Protein AF-A0A1X3EK99-F1 (afdb_monomer_lite)

Secondary structure (DSSP, 8-state):
-------------PPPPPPGGGS-S-SBTB-------------TTTTTSHHHHHHHHHHHS-------

Foldseek 3Di:
DDDDPPDDPDPPPPDDDDDPVPDDCDDDVRPPPDPDPPDPDDPPPCCCDDPNVVVNCVVVDPDPPDDD

Structure (mmCIF, N/CA/C/O backbone):
data_AF-A0A1X3EK99-F1
#
_entry.id   AF-A0A1X3EK99-F1
#
loop_
_atom_site.group_PDB
_atom_site.id
_atom_site.type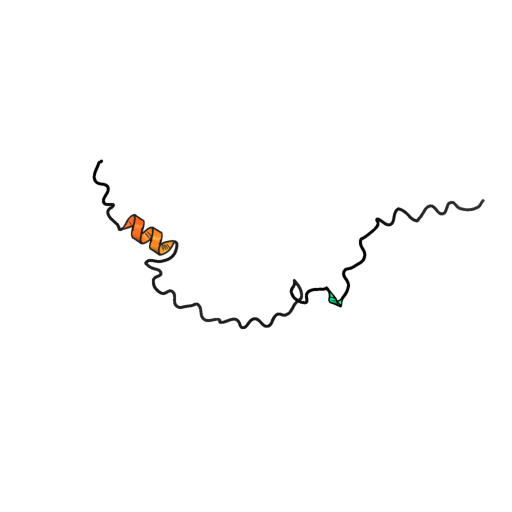_symbol
_atom_site.label_atom_id
_atom_site.label_alt_id
_atom_site.label_comp_id
_atom_site.label_asym_id
_atom_site.label_entity_id
_atom_site.label_seq_id
_atom_site.pdbx_PDB_ins_code
_atom_site.Cartn_x
_atom_site.Cartn_y
_atom_site.Cartn_z
_atom_site.occupancy
_atom_site.B_iso_or_equiv
_atom_site.auth_seq_id
_atom_site.auth_comp_id
_atom_site.auth_asym_id
_atom_site.auth_atom_id
_atom_site.pdbx_PDB_model_num
ATOM 1 N N . MET A 1 1 ? 6.998 13.472 -73.298 1.00 48.69 1 MET A N 1
ATOM 2 C CA . MET A 1 1 ? 6.912 12.459 -72.221 1.00 48.69 1 MET A CA 1
ATOM 3 C C . MET A 1 1 ? 8.236 12.414 -71.477 1.00 48.69 1 MET A C 1
ATOM 5 O O . MET A 1 1 ? 9.230 12.093 -72.109 1.00 48.69 1 MET A O 1
ATOM 9 N N . ARG A 1 2 ? 8.262 12.739 -70.181 1.00 48.28 2 ARG A N 1
ATOM 10 C CA . ARG A 1 2 ? 9.179 12.158 -69.182 1.00 48.28 2 ARG A CA 1
ATOM 11 C C . ARG A 1 2 ? 8.656 12.515 -67.789 1.00 48.28 2 ARG A C 1
ATOM 13 O O . ARG A 1 2 ? 8.124 13.602 -67.585 1.00 48.28 2 ARG A O 1
ATOM 20 N N . SER A 1 3 ? 8.655 11.497 -66.940 1.00 47.41 3 SER A N 1
ATOM 21 C CA . SER A 1 3 ? 7.804 11.315 -65.767 1.00 47.41 3 SER A CA 1
ATOM 22 C C . SER A 1 3 ? 8.085 12.312 -64.646 1.00 47.41 3 SER A C 1
ATOM 24 O O . SER A 1 3 ? 9.222 12.720 -64.430 1.00 47.41 3 SER A O 1
ATOM 26 N N . ARG A 1 4 ? 7.025 12.669 -63.916 1.00 58.56 4 ARG A N 1
ATOM 27 C CA . ARG A 1 4 ? 7.104 13.335 -62.617 1.00 58.56 4 ARG A CA 1
ATOM 28 C C . ARG A 1 4 ? 7.397 12.269 -61.564 1.00 58.56 4 ARG A C 1
ATOM 30 O O . ARG A 1 4 ? 6.458 11.630 -61.095 1.00 58.56 4 ARG A O 1
ATOM 37 N N . ASP A 1 5 ? 8.643 12.143 -61.132 1.00 56.97 5 ASP A N 1
ATOM 38 C CA . ASP A 1 5 ? 8.948 11.407 -59.901 1.00 56.97 5 ASP A CA 1
ATOM 39 C C . ASP A 1 5 ? 8.735 12.336 -58.703 1.00 56.97 5 ASP A C 1
ATOM 41 O O . ASP A 1 5 ? 9.646 12.892 -58.095 1.00 56.97 5 ASP A O 1
ATOM 45 N N . ARG A 1 6 ? 7.448 12.528 -58.397 1.00 59.22 6 ARG A N 1
ATOM 46 C CA . ARG A 1 6 ? 6.976 12.946 -57.080 1.00 59.22 6 ARG A CA 1
ATOM 47 C C . ARG A 1 6 ? 7.162 11.745 -56.165 1.00 59.22 6 ARG A C 1
ATOM 49 O O . ARG A 1 6 ? 6.326 10.858 -56.226 1.00 59.22 6 ARG A O 1
ATOM 56 N N . ASN A 1 7 ? 8.253 11.675 -55.410 1.00 59.38 7 ASN A N 1
ATOM 57 C CA . ASN A 1 7 ? 8.332 10.897 -54.168 1.00 59.38 7 ASN A CA 1
ATOM 58 C C . ASN A 1 7 ? 9.709 11.068 -53.523 1.00 59.38 7 ASN A C 1
ATOM 60 O O . ASN A 1 7 ? 10.622 10.275 -53.740 1.00 59.38 7 ASN A O 1
ATOM 64 N N . LYS A 1 8 ? 9.837 12.082 -52.672 1.00 56.62 8 LYS A N 1
ATOM 65 C CA . LYS A 1 8 ? 10.547 11.927 -51.399 1.00 56.62 8 LYS A CA 1
ATOM 66 C C . LYS A 1 8 ? 10.128 13.063 -50.489 1.00 56.62 8 LYS A C 1
ATOM 68 O O . LYS A 1 8 ? 10.770 14.101 -50.381 1.00 56.62 8 LYS A O 1
ATOM 73 N N . GLU A 1 9 ? 8.950 12.851 -49.924 1.00 52.41 9 GLU A N 1
ATOM 74 C CA . GLU A 1 9 ? 8.409 13.649 -48.846 1.00 52.41 9 GLU A CA 1
ATOM 75 C C . GLU A 1 9 ? 9.426 13.770 -47.710 1.00 52.41 9 GLU A C 1
ATOM 77 O O . GLU A 1 9 ? 10.095 12.803 -47.342 1.00 52.41 9 GLU A O 1
ATOM 82 N N . HIS A 1 10 ? 9.530 14.997 -47.207 1.00 58.22 10 HIS A N 1
ATOM 83 C CA . HIS A 1 10 ? 9.956 15.403 -45.875 1.00 58.22 10 HIS A CA 1
ATOM 84 C C . HIS A 1 10 ? 10.322 14.244 -44.937 1.00 58.22 10 HIS A C 1
ATOM 86 O O . HIS A 1 10 ? 9.517 13.787 -44.124 1.00 58.22 10 HIS A O 1
ATOM 92 N N . ALA A 1 11 ? 11.579 13.801 -45.002 1.00 57.75 11 ALA A N 1
ATOM 93 C CA . ALA A 1 11 ? 12.157 13.017 -43.927 1.00 57.75 11 ALA A CA 1
ATOM 94 C C . ALA A 1 11 ? 12.287 13.961 -42.729 1.00 57.75 11 ALA A C 1
ATOM 96 O O . ALA A 1 11 ? 13.275 14.679 -42.596 1.00 57.75 11 ALA A O 1
ATOM 97 N N . MET A 1 12 ? 11.230 14.011 -41.914 1.00 58.22 12 MET A N 1
ATOM 98 C CA . MET A 1 12 ? 11.223 14.595 -40.577 1.00 58.22 12 MET A CA 1
ATOM 99 C C . MET A 1 12 ? 12.585 14.330 -39.951 1.00 58.22 12 MET A C 1
ATOM 101 O O . MET A 1 12 ? 12.967 13.162 -39.842 1.00 58.22 12 MET A O 1
ATOM 105 N N . SER A 1 13 ? 13.308 15.404 -39.625 1.00 64.81 13 SER A N 1
ATOM 106 C CA . SER A 1 13 ? 14.642 15.383 -39.026 1.00 64.81 13 SER A CA 1
ATOM 107 C C . SER A 1 13 ? 14.575 14.657 -37.684 1.00 64.81 13 SER A C 1
ATOM 109 O O . SER A 1 13 ? 14.474 15.272 -36.624 1.00 64.81 13 SER A O 1
ATOM 111 N N . LYS A 1 14 ? 14.544 13.325 -37.732 1.00 70.38 14 LYS A N 1
ATOM 112 C CA . LYS A 1 14 ? 14.616 12.464 -36.566 1.00 70.38 14 LYS A CA 1
ATOM 113 C C . LYS A 1 14 ? 15.992 12.686 -35.976 1.00 70.38 14 LYS A C 1
ATOM 115 O O . LYS A 1 14 ? 16.996 12.604 -36.681 1.00 70.38 14 LYS A O 1
ATOM 120 N N . LEU A 1 15 ? 15.994 13.033 -34.694 1.00 79.19 15 LEU A N 1
ATOM 121 C CA . LEU A 1 15 ? 17.208 13.144 -33.904 1.00 79.19 15 LEU A CA 1
ATOM 122 C C . LEU A 1 15 ? 18.066 11.890 -34.127 1.00 79.19 15 LEU A C 1
ATOM 124 O O . LEU A 1 15 ? 17.507 10.797 -34.296 1.00 79.19 15 LEU A O 1
ATOM 128 N N . PRO A 1 16 ? 19.401 12.036 -34.151 1.00 81.50 16 PRO A N 1
ATOM 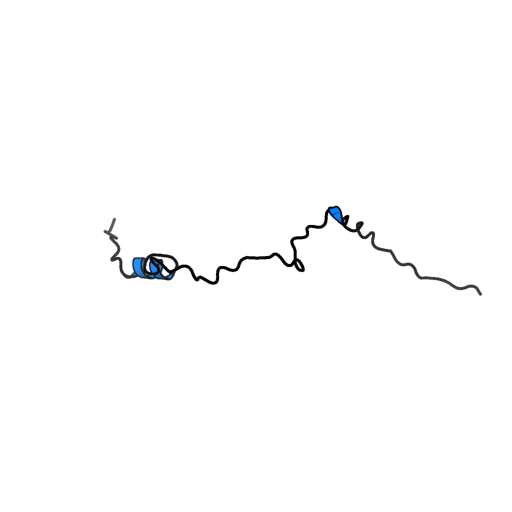129 C CA . PRO A 1 16 ? 20.278 10.883 -34.234 1.00 81.50 16 PRO A CA 1
ATOM 130 C C . PRO A 1 16 ? 19.956 9.910 -33.087 1.00 81.50 16 PRO A C 1
ATOM 132 O O . PRO A 1 16 ? 19.582 10.348 -31.993 1.00 81.50 16 PRO A O 1
ATOM 135 N N . PRO A 1 17 ? 20.064 8.593 -33.323 1.00 82.94 17 PRO A N 1
ATOM 136 C CA . PRO A 1 17 ? 19.866 7.615 -32.265 1.00 82.94 17 PRO A CA 1
ATOM 137 C C . PRO A 1 17 ? 20.903 7.819 -31.151 1.00 82.94 17 PRO A C 1
ATOM 139 O O . PRO A 1 17 ? 22.027 8.248 -31.408 1.00 82.94 17 PRO A O 1
ATOM 142 N N . ILE A 1 18 ? 20.525 7.492 -29.914 1.00 82.62 18 ILE A N 1
ATOM 143 C CA . ILE A 1 18 ? 21.430 7.542 -28.757 1.00 82.62 18 ILE A CA 1
ATOM 144 C C . ILE A 1 18 ? 22.603 6.570 -29.000 1.00 82.62 18 ILE A C 1
ATOM 146 O O . ILE A 1 18 ? 22.337 5.407 -29.330 1.00 82.62 18 ILE A O 1
ATOM 150 N N . PRO A 1 19 ? 23.869 7.005 -28.832 1.00 88.19 19 PRO A N 1
ATOM 151 C CA . PRO A 1 19 ? 25.045 6.144 -28.953 1.00 88.19 19 PRO A CA 1
ATOM 152 C C . PRO A 1 19 ? 24.940 4.877 -28.087 1.00 88.19 19 PRO A C 1
ATOM 154 O O . PRO A 1 19 ? 24.489 4.986 -26.943 1.00 88.19 19 PRO A O 1
ATOM 157 N N . PRO A 1 20 ? 25.345 3.689 -28.584 1.00 81.25 20 PRO A N 1
ATOM 158 C CA . PRO A 1 20 ? 25.216 2.417 -27.866 1.00 81.25 20 PRO A CA 1
ATOM 159 C C . PRO A 1 20 ? 25.794 2.435 -26.450 1.00 81.25 20 PRO A C 1
ATOM 161 O O . PRO A 1 20 ? 2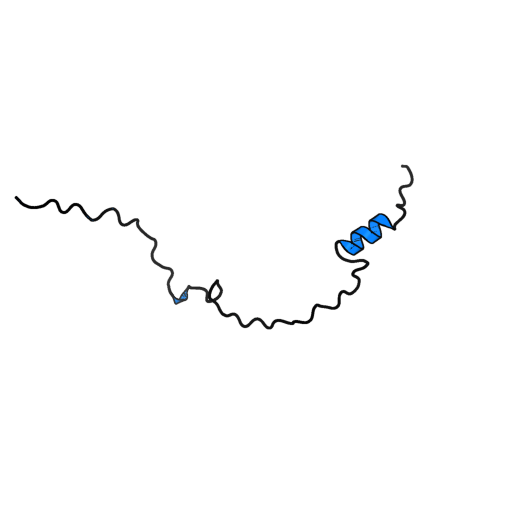5.162 1.923 -25.533 1.00 81.25 20 PRO A O 1
ATOM 164 N N . GLU A 1 21 ? 26.938 3.088 -26.262 1.00 81.12 21 GLU A N 1
ATOM 165 C CA . GLU A 1 21 ? 27.663 3.187 -24.992 1.00 81.12 21 GLU A CA 1
ATOM 166 C C . GLU A 1 21 ? 26.934 4.061 -23.956 1.00 81.12 21 GLU A C 1
ATOM 168 O O . GLU A 1 21 ? 27.209 3.975 -22.763 1.00 81.12 21 GLU A O 1
ATOM 173 N N . GLN A 1 22 ? 26.008 4.916 -24.405 1.00 80.88 22 GLN A N 1
ATOM 174 C CA . GLN A 1 22 ? 25.192 5.790 -23.555 1.00 80.88 22 GLN A CA 1
ATOM 175 C C . GLN A 1 22 ? 23.802 5.205 -23.270 1.00 80.88 22 GLN A C 1
ATOM 177 O O . GLN A 1 22 ? 22.990 5.834 -22.585 1.00 80.88 22 GLN A O 1
ATOM 182 N N . ARG A 1 23 ? 23.492 4.018 -23.804 1.00 78.88 23 ARG A N 1
ATOM 183 C CA . ARG A 1 23 ? 22.238 3.326 -23.507 1.00 78.88 23 ARG A CA 1
ATOM 184 C C . ARG A 1 23 ? 22.383 2.680 -22.132 1.00 78.88 23 ARG A C 1
ATOM 186 O O . ARG A 1 23 ? 23.303 1.913 -21.892 1.00 78.88 23 ARG A O 1
ATOM 193 N N . SER A 1 24 ? 21.475 3.010 -21.219 1.00 77.75 24 SER A N 1
ATOM 194 C CA . SER A 1 24 ? 21.389 2.314 -19.936 1.00 77.75 24 SER A CA 1
ATOM 195 C C . SER A 1 24 ? 20.958 0.868 -20.176 1.00 77.75 24 SER A C 1
ATOM 197 O O . SER A 1 24 ? 19.904 0.641 -20.769 1.00 77.75 24 SER A O 1
ATOM 199 N N . ASP A 1 25 ? 21.706 -0.090 -19.629 1.00 73.94 25 ASP A N 1
ATOM 200 C CA . ASP A 1 25 ? 21.284 -1.496 -19.561 1.00 73.94 25 ASP A CA 1
ATOM 201 C C . ASP A 1 25 ? 20.112 -1.708 -18.595 1.00 73.94 25 ASP A C 1
ATOM 203 O O . ASP A 1 25 ? 19.595 -2.811 -18.484 1.00 73.94 25 ASP A O 1
ATOM 207 N N . LYS A 1 26 ? 19.698 -0.670 -17.859 1.00 74.75 26 LYS A N 1
ATOM 208 C CA . LYS A 1 26 ? 18.551 -0.695 -16.946 1.00 74.75 26 LYS A CA 1
ATOM 209 C C . LYS A 1 26 ? 17.333 -0.126 -17.672 1.00 74.75 26 LYS A C 1
ATOM 211 O O . LYS A 1 26 ? 17.317 1.069 -17.972 1.00 74.75 26 LYS A O 1
ATOM 216 N N . GLY A 1 27 ? 16.330 -0.961 -17.946 1.00 66.06 27 GLY A N 1
ATOM 217 C CA . GLY A 1 27 ? 15.098 -0.571 -18.640 1.00 66.06 27 GLY A CA 1
ATOM 218 C C . GLY A 1 27 ? 14.207 -1.768 -19.002 1.00 66.06 27 GLY A C 1
ATOM 219 O O . GLY A 1 27 ? 14.563 -2.909 -18.719 1.00 66.06 27 GLY A O 1
ATOM 220 N N . PRO A 1 28 ? 13.039 -1.559 -19.631 1.00 58.53 28 PRO A N 1
ATOM 221 C CA . PRO A 1 28 ? 12.170 -2.660 -20.047 1.00 58.53 28 PRO A CA 1
ATOM 222 C C . PRO A 1 28 ? 12.900 -3.539 -21.079 1.00 58.53 28 PRO A C 1
ATOM 224 O O . PRO A 1 28 ? 13.179 -3.082 -22.185 1.00 58.53 28 PRO A O 1
ATOM 227 N N . GLY A 1 29 ? 13.255 -4.771 -20.699 1.00 61.00 29 GLY A N 1
ATOM 228 C CA 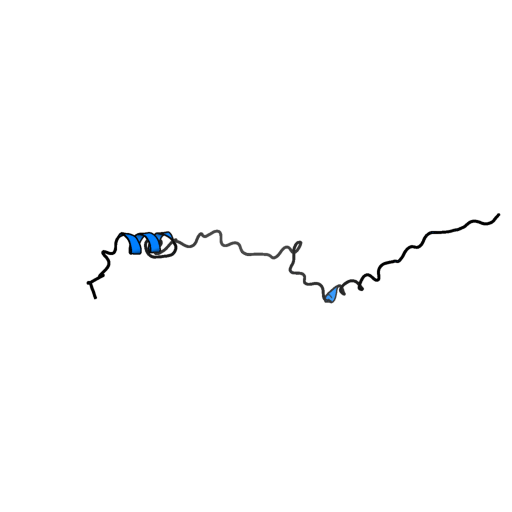. GLY A 1 29 ? 14.107 -5.685 -21.482 1.00 61.00 29 GLY A CA 1
ATOM 229 C C . GLY A 1 29 ? 15.455 -6.011 -20.830 1.00 61.00 29 GLY A C 1
ATOM 230 O O . GLY A 1 29 ? 16.142 -6.924 -21.278 1.00 61.00 29 GLY A O 1
ATOM 231 N N . SER A 1 30 ? 15.821 -5.309 -19.757 1.00 67.19 30 SER A N 1
ATOM 232 C CA . SER A 1 30 ? 16.899 -5.740 -18.872 1.00 67.19 30 SER A CA 1
ATOM 233 C C . SER A 1 30 ? 16.444 -6.943 -18.046 1.00 67.19 30 SER A C 1
ATOM 235 O O . SER A 1 30 ? 15.297 -6.949 -17.595 1.00 67.19 30 SER A O 1
ATOM 237 N N . ASP A 1 31 ? 17.336 -7.910 -17.818 1.00 65.25 31 ASP A N 1
ATOM 238 C CA . ASP A 1 31 ? 17.164 -9.007 -16.852 1.00 65.25 31 ASP A CA 1
ATOM 239 C C . ASP A 1 31 ? 17.996 -8.703 -15.592 1.00 65.25 31 ASP A C 1
ATOM 241 O O . ASP A 1 31 ? 19.085 -9.257 -15.398 1.00 65.25 31 ASP A O 1
ATOM 245 N N . PRO A 1 32 ? 17.585 -7.716 -14.770 1.00 72.12 32 PRO A N 1
ATOM 246 C CA . PRO A 1 32 ? 18.260 -7.476 -13.516 1.00 72.12 32 PRO A CA 1
ATOM 247 C C . PRO A 1 32 ? 18.029 -8.704 -12.639 1.00 72.12 32 PRO A C 1
ATOM 249 O O . PRO A 1 32 ? 16.892 -9.034 -12.306 1.00 72.12 32 PRO A O 1
ATOM 252 N N . ARG A 1 33 ? 19.116 -9.362 -12.227 1.00 71.69 33 ARG A N 1
ATOM 253 C CA . ARG A 1 33 ? 19.062 -10.371 -11.167 1.00 71.69 33 ARG A CA 1
ATOM 254 C C . ARG A 1 33 ? 18.648 -9.671 -9.877 1.00 71.69 33 ARG A C 1
ATOM 256 O O . ARG A 1 33 ? 19.473 -9.051 -9.210 1.00 71.69 33 ARG A O 1
ATOM 263 N N . ILE A 1 34 ? 17.356 -9.711 -9.585 1.00 70.50 34 ILE A N 1
ATOM 264 C CA . ILE A 1 34 ? 16.795 -9.272 -8.316 1.00 70.50 34 ILE A CA 1
ATOM 265 C C . ILE A 1 34 ? 16.700 -10.522 -7.451 1.00 70.50 34 ILE A C 1
ATOM 267 O O . ILE A 1 34 ? 15.989 -11.463 -7.791 1.00 70.50 34 ILE A O 1
ATOM 271 N N . GLU A 1 35 ? 17.435 -10.531 -6.344 1.00 75.12 35 GLU A N 1
ATOM 272 C CA . GLU A 1 35 ? 17.233 -11.502 -5.271 1.00 75.12 35 GLU A CA 1
ATOM 273 C C . GLU A 1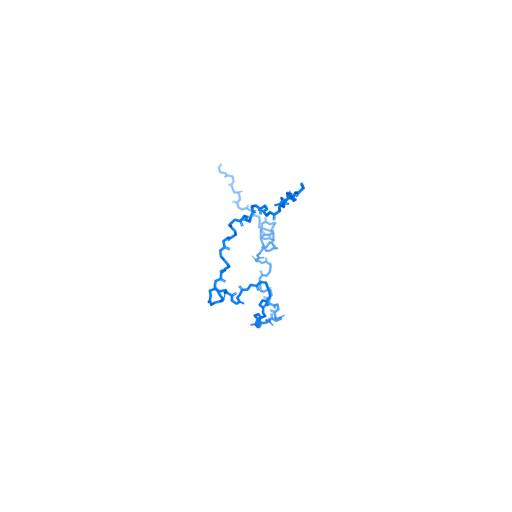 35 ? 15.846 -11.219 -4.678 1.00 75.12 35 GLU A C 1
ATOM 275 O O . GLU A 1 35 ? 15.646 -10.228 -3.972 1.00 75.12 35 GLU A O 1
ATOM 280 N N . THR A 1 36 ? 14.850 -12.024 -5.042 1.00 69.12 36 THR A N 1
ATOM 281 C CA . THR A 1 36 ? 13.524 -11.936 -4.437 1.00 69.12 36 THR A CA 1
ATOM 282 C C . THR A 1 36 ? 13.574 -12.648 -3.096 1.00 69.12 36 THR A C 1
ATOM 284 O O . THR A 1 36 ? 13.549 -13.877 -3.044 1.00 69.12 36 THR A O 1
ATOM 287 N N . ASP A 1 37 ? 13.650 -11.885 -2.008 1.00 74.19 37 ASP A N 1
ATOM 288 C CA . ASP A 1 37 ? 13.345 -12.435 -0.693 1.00 74.19 37 ASP A CA 1
ATOM 289 C C . ASP A 1 37 ? 11.835 -12.719 -0.644 1.00 74.19 37 ASP A C 1
ATOM 291 O O . ASP A 1 37 ? 11.013 -11.809 -0.539 1.00 74.19 37 ASP A O 1
ATOM 295 N N . GLU A 1 38 ? 11.458 -13.990 -0.803 1.00 68.56 38 GLU A N 1
ATOM 296 C CA . GLU A 1 38 ? 10.068 -14.454 -0.694 1.00 68.56 38 GLU A CA 1
ATOM 297 C C . GLU A 1 38 ? 9.537 -14.371 0.743 1.00 68.56 38 GLU A C 1
ATOM 299 O O . GLU A 1 38 ? 8.350 -14.613 0.989 1.00 68.56 38 GLU A O 1
ATOM 304 N N . ARG A 1 39 ? 10.392 -14.028 1.716 1.00 70.31 39 ARG A N 1
ATOM 305 C CA . ARG A 1 39 ? 9.949 -13.787 3.082 1.00 70.31 39 ARG A CA 1
ATOM 306 C C . ARG A 1 39 ? 9.101 -12.531 3.086 1.00 70.31 39 ARG A C 1
ATOM 308 O O . ARG A 1 39 ? 9.594 -11.407 3.063 1.00 70.31 39 ARG A O 1
ATOM 315 N N . VAL A 1 40 ? 7.792 -12.738 3.179 1.00 68.50 40 VAL A N 1
ATOM 316 C CA . VAL A 1 40 ? 6.902 -11.713 3.709 1.00 68.50 40 VAL A CA 1
ATOM 317 C C . VAL A 1 40 ? 7.470 -11.366 5.087 1.00 68.50 40 VAL A C 1
ATOM 319 O O . VAL A 1 40 ? 7.510 -12.260 5.937 1.00 68.50 40 VAL A O 1
ATOM 322 N N . PRO A 1 41 ? 7.969 -10.134 5.308 1.00 68.25 41 PRO A N 1
ATOM 323 C CA . PRO A 1 41 ? 8.455 -9.758 6.622 1.00 68.25 41 PRO A CA 1
ATOM 324 C C . PRO A 1 41 ? 7.317 -9.993 7.604 1.00 68.25 41 PRO A C 1
ATOM 326 O O . PRO A 1 41 ? 6.158 -9.671 7.301 1.00 68.25 41 PRO A O 1
ATOM 329 N N . ASP A 1 42 ? 7.645 -10.610 8.737 1.00 69.38 42 ASP A N 1
ATOM 330 C CA . ASP A 1 42 ? 6.657 -10.870 9.769 1.00 69.38 42 ASP A CA 1
ATOM 331 C C . ASP A 1 42 ? 5.946 -9.549 10.066 1.00 69.38 42 ASP A C 1
ATOM 333 O O . ASP A 1 42 ? 6.583 -8.499 10.202 1.00 69.38 42 ASP A O 1
ATOM 337 N N . ARG A 1 43 ? 4.609 -9.566 10.045 1.00 67.94 43 ARG A N 1
ATOM 338 C CA . ARG A 1 43 ? 3.803 -8.351 10.222 1.00 67.94 43 ARG A CA 1
ATOM 339 C C . ARG A 1 43 ? 3.786 -7.981 11.697 1.00 67.94 43 ARG A C 1
ATOM 341 O O . ARG A 1 43 ? 2.746 -8.043 12.353 1.00 67.94 43 ARG A O 1
ATOM 348 N N . GLU A 1 44 ? 4.946 -7.622 12.225 1.00 76.06 44 GLU A N 1
ATOM 349 C CA . GLU A 1 44 ? 5.062 -7.127 13.579 1.00 76.06 44 GLU A CA 1
ATOM 350 C C . GLU A 1 44 ? 4.170 -5.895 13.730 1.00 76.06 44 GLU A C 1
ATOM 352 O O . GLU A 1 44 ? 4.149 -5.007 12.877 1.00 76.06 44 GLU A O 1
ATOM 357 N N . ASN A 1 45 ? 3.424 -5.834 14.832 1.00 76.00 45 ASN A N 1
ATOM 358 C CA . ASN A 1 45 ? 2.664 -4.646 15.206 1.00 76.00 45 ASN A CA 1
ATOM 359 C C . ASN A 1 45 ? 1.561 -4.230 14.205 1.00 76.00 45 ASN A C 1
ATOM 361 O O . ASN A 1 45 ? 1.185 -3.062 14.170 1.00 76.00 45 ASN A O 1
ATOM 365 N N . PHE A 1 46 ? 0.983 -5.152 13.420 1.00 78.81 46 PHE A N 1
ATOM 366 C CA . PHE A 1 46 ? -0.156 -4.856 12.521 1.00 78.81 46 PHE A CA 1
ATOM 367 C C . PHE A 1 46 ? -1.328 -4.153 13.235 1.00 78.81 46 PHE A C 1
ATOM 369 O O . PHE A 1 46 ? -2.002 -3.290 12.672 1.00 78.81 46 PHE A O 1
ATOM 376 N N . ASP A 1 47 ? -1.520 -4.491 14.506 1.00 80.38 47 ASP A N 1
ATOM 377 C CA . ASP A 1 47 ? -2.506 -3.917 15.419 1.00 80.38 47 ASP A CA 1
ATOM 378 C C . ASP A 1 47 ? -2.273 -2.439 15.751 1.00 80.38 47 ASP A C 1
ATOM 380 O O . ASP A 1 47 ? -3.179 -1.774 16.250 1.00 80.38 47 ASP A O 1
ATOM 384 N N . THR A 1 48 ? -1.068 -1.925 15.521 1.00 82.06 48 THR A N 1
ATOM 385 C CA . THR A 1 48 ? -0.682 -0.544 15.837 1.00 82.06 48 THR A CA 1
ATOM 386 C C . THR A 1 48 ? -0.103 0.199 14.635 1.00 82.06 48 THR A C 1
ATOM 388 O O . THR A 1 48 ? 0.016 1.418 14.686 1.00 82.06 48 THR A O 1
ATOM 391 N N . GLN A 1 49 ? 0.205 -0.496 13.537 1.00 85.25 49 GLN A N 1
ATOM 392 C CA . GLN A 1 49 ? 0.811 0.075 12.339 1.00 85.25 49 GLN A CA 1
ATOM 393 C C . GLN A 1 49 ? -0.124 0.064 11.125 1.00 85.25 49 GLN A C 1
ATOM 395 O O . GLN A 1 49 ? -1.051 -0.739 10.985 1.00 85.25 49 GLN A O 1
ATOM 400 N N . GLY A 1 50 ? 0.160 0.978 10.196 1.00 86.06 50 GLY A N 1
ATOM 401 C CA . GLY A 1 50 ? -0.562 1.100 8.938 1.00 86.06 50 GLY A CA 1
ATOM 402 C C . GLY A 1 50 ? -2.046 1.425 9.121 1.00 86.06 50 GLY A C 1
ATOM 403 O O . GLY A 1 50 ? -2.498 1.927 10.150 1.00 86.06 50 GLY A O 1
ATOM 404 N N . ARG A 1 51 ? -2.837 1.150 8.080 1.00 87.44 51 ARG A N 1
ATOM 405 C CA . ARG A 1 51 ? -4.263 1.505 8.063 1.00 87.44 51 ARG A CA 1
ATOM 406 C C . ARG A 1 51 ? -5.059 0.786 9.156 1.00 87.44 51 ARG A C 1
ATOM 408 O O . ARG A 1 51 ? -5.940 1.398 9.747 1.00 87.44 51 ARG A O 1
ATOM 415 N N . HIS A 1 52 ? -4.769 -0.491 9.403 1.00 87.56 52 HIS A N 1
ATOM 416 C CA . HIS A 1 52 ? -5.495 -1.281 10.396 1.00 87.56 52 HIS A CA 1
ATOM 417 C C . HIS A 1 52 ? -5.251 -0.761 11.818 1.00 87.56 52 HIS A C 1
ATOM 419 O O . HIS A 1 52 ? -6.219 -0.472 12.522 1.00 87.56 52 HIS A O 1
ATOM 425 N N . GLY A 1 53 ?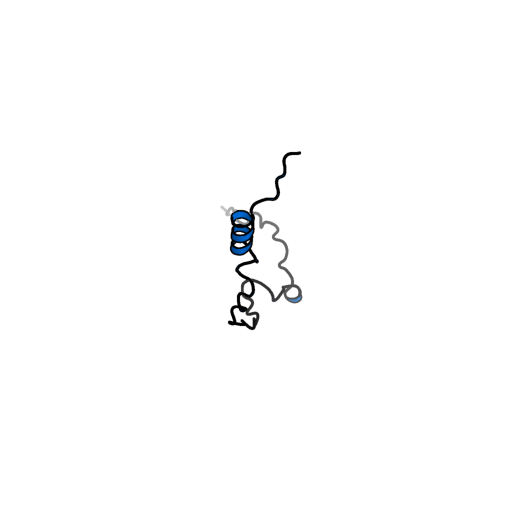 -3.987 -0.548 12.201 1.00 89.44 53 GLY A N 1
ATOM 426 C CA . GLY A 1 53 ? -3.643 -0.004 13.512 1.00 89.44 53 GLY A CA 1
ATOM 427 C C . GLY A 1 53 ? -4.198 1.397 13.751 1.00 89.44 53 GLY A C 1
ATOM 428 O O . GLY A 1 53 ? -4.804 1.643 14.792 1.00 89.44 53 GLY A O 1
ATOM 429 N N . ASN A 1 54 ? -4.115 2.281 12.750 1.00 88.38 54 ASN A N 1
ATOM 430 C CA . ASN A 1 54 ? -4.703 3.621 12.836 1.00 88.38 54 ASN A CA 1
ATOM 431 C C . ASN A 1 54 ? -6.218 3.568 13.092 1.00 88.38 54 ASN A C 1
ATOM 433 O O . ASN A 1 54 ? -6.738 4.324 13.910 1.00 88.38 54 ASN A O 1
ATOM 437 N N . ILE A 1 55 ? -6.942 2.676 12.404 1.00 88.81 55 ILE A N 1
ATOM 438 C CA . ILE A 1 55 ? -8.384 2.490 12.624 1.00 88.81 55 ILE A CA 1
ATOM 439 C C . ILE A 1 55 ? -8.639 1.992 14.046 1.00 88.81 55 ILE A C 1
ATOM 441 O O . ILE A 1 55 ? -9.497 2.551 14.727 1.00 88.81 55 ILE A O 1
ATOM 445 N N . LYS A 1 56 ? -7.892 0.981 14.508 1.00 88.94 56 LYS A N 1
ATOM 446 C CA . LYS A 1 56 ? -8.030 0.430 15.862 1.00 88.94 56 LYS A CA 1
ATOM 447 C C . LYS A 1 56 ? -7.844 1.528 16.905 1.00 88.94 56 LYS A C 1
ATOM 449 O O . LYS A 1 56 ? -8.771 1.806 17.649 1.00 88.94 56 LYS A O 1
ATOM 454 N N . GLN A 1 57 ? -6.719 2.236 16.880 1.00 87.75 57 GLN A N 1
ATOM 455 C CA . GLN A 1 57 ? -6.419 3.304 17.837 1.00 87.75 57 GLN A CA 1
ATOM 456 C C . GLN A 1 57 ? -7.477 4.414 17.831 1.00 87.75 57 GLN A C 1
ATOM 458 O O . GLN A 1 57 ? -7.976 4.791 18.886 1.00 87.75 57 GLN A O 1
ATOM 463 N N . ASN A 1 58 ? -7.879 4.902 16.657 1.00 85.69 58 ASN A N 1
ATOM 464 C CA . ASN A 1 58 ? -8.855 5.991 16.569 1.00 85.69 58 ASN A CA 1
ATOM 465 C C . ASN A 1 58 ? -10.273 5.582 16.999 1.00 85.69 58 ASN A C 1
ATOM 467 O O . ASN A 1 58 ? -11.056 6.448 17.376 1.00 85.69 58 ASN A O 1
ATOM 471 N N . THR A 1 59 ? -10.618 4.293 16.923 1.00 81.50 59 THR A N 1
ATOM 472 C CA . THR A 1 59 ? -11.956 3.789 17.287 1.00 81.50 59 THR A CA 1
ATOM 473 C C . THR A 1 59 ? -12.030 3.230 18.706 1.00 81.50 59 THR A C 1
ATOM 475 O O . THR A 1 59 ? -13.112 3.216 19.285 1.00 81.50 59 THR A O 1
ATOM 478 N N . THR A 1 60 ? -10.909 2.785 19.286 1.00 82.19 60 THR A N 1
ATOM 479 C CA . THR A 1 60 ? -10.863 2.251 20.657 1.00 82.19 60 THR A CA 1
ATOM 480 C C . THR A 1 60 ? -10.453 3.285 21.695 1.00 82.19 60 THR A C 1
ATOM 482 O O . THR A 1 60 ? -10.767 3.117 22.873 1.00 82.19 60 THR A O 1
ATOM 485 N N . ASN A 1 61 ? -9.736 4.337 21.297 1.00 80.81 61 ASN A N 1
ATOM 486 C CA . ASN A 1 61 ? -9.350 5.389 22.224 1.00 80.81 61 ASN A CA 1
ATOM 487 C C . ASN A 1 61 ? -10.560 6.287 22.475 1.00 80.81 61 ASN A C 1
ATOM 489 O O . ASN A 1 61 ? -11.000 7.020 21.591 1.00 80.81 61 ASN A O 1
ATOM 493 N N . GLN A 1 62 ? -11.080 6.246 23.701 1.00 71.62 62 GLN A N 1
ATOM 494 C CA . GLN A 1 62 ? -12.023 7.250 24.176 1.00 71.62 62 GLN A CA 1
ATOM 495 C C . GLN A 1 62 ? -11.279 8.589 24.175 1.00 71.62 62 GLN A C 1
ATOM 497 O O . GLN A 1 62 ? -10.362 8.796 24.970 1.00 71.62 62 GLN A O 1
ATOM 502 N N . GLY A 1 63 ? -11.574 9.452 23.203 1.00 70.69 63 GLY A N 1
ATOM 503 C CA . GLY A 1 63 ? -10.868 10.718 23.045 1.00 70.69 63 GLY A CA 1
ATOM 504 C C . GLY A 1 63 ? -10.991 11.572 24.308 1.00 70.69 63 GLY A C 1
ATOM 505 O O . GLY A 1 63 ? -12.092 11.783 24.805 1.00 70.69 63 GLY A O 1
ATOM 506 N N . TYR A 1 64 ? -9.875 12.115 24.800 1.00 66.38 64 TYR A N 1
ATOM 507 C CA . TYR A 1 64 ? -9.847 13.095 25.897 1.00 66.38 64 TYR A CA 1
ATOM 508 C C . TYR A 1 64 ? -10.304 14.491 25.434 1.00 66.38 64 TYR A C 1
ATOM 510 O O . TYR A 1 64 ? -9.692 15.498 25.783 1.00 66.38 64 TYR A O 1
ATOM 518 N N . GLN A 1 65 ? -11.357 14.568 24.615 1.00 71.19 65 GLN A N 1
ATOM 519 C CA . GLN A 1 65 ? -12.015 15.836 24.305 1.00 71.19 65 GLN A CA 1
ATOM 520 C C . GLN A 1 65 ? -12.731 16.279 25.584 1.00 71.19 65 GLN A C 1
ATOM 522 O O . GLN A 1 65 ? -13.845 15.855 25.870 1.00 71.19 65 GLN A O 1
ATOM 527 N N . GLN A 1 66 ? -12.021 17.039 26.412 1.00 73.38 66 GLN A N 1
ATOM 528 C CA . GLN A 1 66 ? -12.620 17.837 27.466 1.00 73.38 66 GLN A CA 1
ATOM 529 C C . GLN A 1 66 ? -13.000 19.164 26.818 1.00 73.38 66 GLN A C 1
ATOM 531 O O . GLN A 1 66 ? -12.159 19.783 26.158 1.00 73.38 66 GLN A O 1
ATOM 536 N N . ASP A 1 67 ? -14.271 19.532 26.951 1.00 71.75 67 ASP A N 1
ATOM 537 C CA . ASP A 1 67 ? -14.816 20.788 26.448 1.00 71.75 67 ASP A CA 1
ATOM 538 C C . ASP A 1 67 ? -13.893 21.959 26.824 1.00 71.75 67 ASP A C 1
ATOM 540 O O . ASP A 1 67 ? -13.380 22.029 27.946 1.00 71.75 67 ASP A O 1
ATOM 544 N N . ARG A 1 68 ? -13.624 22.829 25.847 1.00 62.72 68 ARG A N 1
ATOM 545 C CA . ARG A 1 68 ? -12.705 23.964 25.974 1.00 62.72 68 ARG A CA 1
ATOM 546 C C . ARG A 1 68 ? -13.453 25.240 26.335 1.00 62.72 68 ARG A C 1
ATOM 548 O O . ARG A 1 68 ? -14.525 25.462 25.732 1.00 62.72 68 ARG A O 1
#

Radius of gyration: 31.8 Å; chains: 1; bounding box: 42×38×100 Å

pLDDT: mean 72.42, std 11.0, range [47.41, 89.44]

Sequence (68 aa):
MRSRDRNKEHAMSKLPPIPPEQRSDKGPGSDPRIETDERVPDRENFDTQGRHGNIKQNTTNQGYQQDR

Organism: NCBI:txid255045